Protein AF-A0A9D3Z3B0-F1 (afdb_monomer)

Radius of gyration: 26.68 Å; Cα contacts (8 Å, |Δi|>4): 18; chains: 1; bounding box: 43×42×72 Å

Structure (mmCIF, N/CA/C/O backbone):
data_AF-A0A9D3Z3B0-F1
#
_entry.id   AF-A0A9D3Z3B0-F1
#
loop_
_atom_site.group_PDB
_atom_site.id
_atom_site.type_symbol
_atom_site.label_atom_id
_atom_site.label_alt_id
_atom_site.label_comp_id
_atom_site.label_asym_id
_atom_site.label_entity_id
_atom_site.label_seq_id
_atom_site.pdbx_PDB_ins_code
_atom_site.Cartn_x
_atom_site.Cartn_y
_atom_site.Cartn_z
_atom_site.occupancy
_atom_site.B_iso_or_equiv
_atom_site.auth_seq_id
_atom_site.auth_comp_id
_atom_site.auth_asym_id
_atom_site.auth_atom_id
_atom_site.pdbx_PDB_model_num
ATOM 1 N N . MET A 1 1 ? 7.782 -16.688 -6.526 1.00 63.69 1 MET A N 1
ATOM 2 C CA . MET A 1 1 ? 6.580 -17.424 -6.064 1.00 63.69 1 MET A CA 1
ATOM 3 C C . MET A 1 1 ? 5.333 -16.553 -5.941 1.00 63.69 1 MET A C 1
ATOM 5 O O . MET A 1 1 ? 4.273 -17.053 -6.276 1.00 63.69 1 MET A O 1
ATOM 9 N N . ARG A 1 2 ? 5.419 -15.284 -5.497 1.00 77.56 2 ARG A N 1
ATOM 10 C CA . ARG A 1 2 ? 4.235 -14.417 -5.318 1.00 77.56 2 ARG A CA 1
ATOM 11 C C . ARG A 1 2 ? 3.511 -14.049 -6.628 1.00 77.56 2 ARG A C 1
ATOM 13 O O . ARG A 1 2 ? 2.295 -14.098 -6.642 1.00 77.56 2 ARG A O 1
ATOM 20 N N . GLN A 1 3 ? 4.231 -13.736 -7.712 1.00 83.38 3 GLN A N 1
ATOM 21 C CA . GLN A 1 3 ? 3.647 -13.488 -9.048 1.00 83.38 3 GLN A CA 1
ATOM 22 C C . GLN A 1 3 ? 3.936 -14.628 -10.040 1.00 83.38 3 GLN A C 1
ATOM 24 O O . GLN A 1 3 ? 4.307 -14.383 -11.181 1.00 83.38 3 GLN A O 1
ATOM 29 N N . LYS A 1 4 ? 3.857 -15.891 -9.602 1.00 82.19 4 LYS A N 1
ATOM 30 C CA . LYS A 1 4 ? 4.212 -17.045 -10.456 1.00 82.19 4 LYS A CA 1
ATOM 31 C C . LYS A 1 4 ? 3.325 -17.178 -11.707 1.00 82.19 4 LYS A C 1
ATOM 33 O O . LYS A 1 4 ? 3.770 -17.757 -12.689 1.00 82.19 4 LYS A O 1
ATOM 38 N N . ASP A 1 5 ? 2.112 -16.631 -11.651 1.00 88.69 5 ASP A N 1
ATOM 39 C CA . ASP A 1 5 ? 1.097 -16.766 -12.698 1.00 88.69 5 ASP A CA 1
ATOM 40 C C . ASP A 1 5 ? 1.201 -15.666 -13.778 1.00 88.69 5 ASP A C 1
ATOM 42 O O . ASP A 1 5 ? 0.565 -15.777 -14.820 1.00 88.69 5 ASP A O 1
ATOM 46 N N . ASP A 1 6 ? 2.035 -14.634 -13.571 1.00 91.00 6 ASP A N 1
ATOM 47 C CA . ASP A 1 6 ? 2.303 -13.580 -14.561 1.00 91.00 6 ASP A CA 1
ATOM 48 C C . ASP A 1 6 ? 3.810 -13.293 -14.665 1.00 91.00 6 ASP A C 1
ATOM 50 O O . ASP A 1 6 ? 4.401 -12.503 -13.914 1.00 91.00 6 ASP A O 1
ATOM 54 N N . LEU A 1 7 ? 4.441 -13.964 -15.633 1.00 90.12 7 LEU A N 1
ATOM 55 C CA . LEU 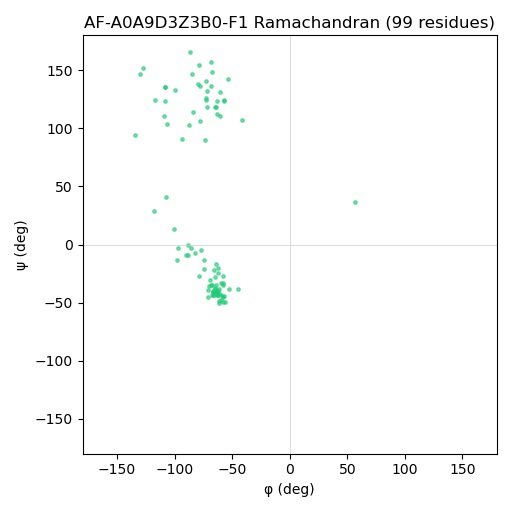A 1 7 ? 5.867 -13.828 -15.915 1.00 90.12 7 LEU A CA 1
ATOM 56 C C . LEU A 1 7 ? 6.235 -12.403 -16.351 1.00 90.12 7 LEU A C 1
ATOM 58 O O . LEU A 1 7 ? 7.284 -11.892 -15.951 1.00 90.12 7 LEU A O 1
ATOM 62 N N . GLU A 1 8 ? 5.396 -11.759 -17.160 1.00 89.38 8 GLU A N 1
ATOM 63 C CA . GLU A 1 8 ? 5.686 -10.433 -17.707 1.00 89.38 8 GLU A CA 1
ATOM 64 C C . GLU A 1 8 ? 5.606 -9.362 -16.623 1.00 89.38 8 GLU A C 1
ATOM 66 O O . GLU A 1 8 ? 6.485 -8.499 -16.534 1.00 89.38 8 GLU A O 1
ATOM 71 N N . PHE A 1 9 ? 4.633 -9.472 -15.721 1.00 89.12 9 PHE A N 1
ATOM 72 C CA . PHE A 1 9 ? 4.564 -8.615 -14.546 1.00 89.12 9 PHE A CA 1
ATOM 73 C C . PHE A 1 9 ? 5.742 -8.850 -13.594 1.00 89.12 9 PHE A C 1
ATOM 75 O O . PHE A 1 9 ? 6.348 -7.891 -13.114 1.00 89.12 9 PHE A O 1
ATOM 82 N N . SER A 1 10 ? 6.151 -10.104 -13.370 1.00 91.38 10 SER A N 1
ATOM 83 C CA . SER A 1 10 ? 7.332 -10.396 -12.548 1.00 91.38 10 SER A CA 1
ATOM 84 C C . SER A 1 10 ? 8.615 -9.784 -13.130 1.00 91.38 10 SER A C 1
ATOM 86 O O . SER A 1 10 ? 9.405 -9.189 -12.391 1.00 91.38 10 SER A O 1
ATOM 88 N N . LYS A 1 11 ? 8.815 -9.863 -14.453 1.00 91.50 11 LYS A N 1
ATOM 89 C CA . LYS A 1 11 ? 9.946 -9.215 -15.139 1.00 91.50 11 LYS A CA 1
ATOM 90 C C . LYS A 1 11 ? 9.908 -7.693 -14.994 1.00 91.50 11 LYS A C 1
ATOM 92 O O . LYS A 1 11 ? 10.946 -7.100 -14.704 1.00 91.50 11 LYS A O 1
ATOM 97 N N . LEU A 1 12 ? 8.735 -7.076 -15.153 1.00 92.19 12 LEU A N 1
ATOM 98 C CA . LEU A 1 12 ? 8.541 -5.637 -14.957 1.00 92.19 12 LEU A CA 1
ATOM 99 C C . LEU A 1 12 ? 8.945 -5.213 -13.537 1.00 92.19 12 LEU A C 1
ATOM 101 O O . LEU A 1 12 ? 9.755 -4.303 -13.370 1.00 92.19 12 LEU A O 1
ATOM 105 N N . LEU A 1 13 ? 8.457 -5.915 -12.509 1.00 91.62 13 LEU A N 1
ATOM 106 C CA . LEU A 1 13 ? 8.801 -5.622 -11.112 1.00 91.62 13 LEU A CA 1
ATOM 107 C C . LEU A 1 13 ? 10.301 -5.782 -10.835 1.00 91.62 13 LEU A C 1
ATOM 109 O O . LEU A 1 13 ? 10.892 -4.987 -10.104 1.00 91.62 13 LEU A O 1
ATOM 113 N N . ASN A 1 14 ? 10.936 -6.789 -11.438 1.00 92.81 14 ASN A N 1
ATOM 114 C CA . ASN A 1 14 ? 12.375 -6.990 -11.305 1.00 92.81 14 ASN A CA 1
ATOM 115 C C . ASN A 1 14 ? 13.183 -5.847 -11.930 1.00 92.81 14 ASN A C 1
ATOM 117 O O . ASN A 1 14 ? 14.180 -5.447 -11.331 1.00 92.81 14 ASN A O 1
ATOM 121 N N . ARG A 1 15 ? 12.748 -5.298 -13.074 1.00 94.81 15 ARG A N 1
ATOM 122 C CA . ARG A 1 15 ? 13.374 -4.117 -13.693 1.00 94.81 15 ARG A CA 1
ATOM 123 C C . ARG A 1 15 ? 13.210 -2.865 -12.838 1.00 94.81 15 ARG A C 1
ATOM 125 O O . ARG A 1 15 ? 14.191 -2.156 -12.628 1.00 94.81 15 ARG A O 1
ATOM 132 N N . LEU A 1 16 ? 12.015 -2.633 -12.286 1.00 93.38 16 LEU A N 1
ATOM 133 C CA . LEU A 1 16 ? 11.774 -1.532 -11.344 1.00 93.38 16 LEU A CA 1
ATOM 134 C C . LEU A 1 16 ? 12.708 -1.616 -10.130 1.00 93.38 16 LEU A C 1
ATOM 136 O O . LEU A 1 16 ? 13.320 -0.623 -9.757 1.00 93.38 16 LEU A O 1
ATOM 140 N N . ARG A 1 17 ? 12.886 -2.813 -9.558 1.00 94.56 17 ARG A N 1
ATOM 141 C CA . ARG A 1 17 ? 13.750 -3.038 -8.386 1.00 94.56 17 ARG A CA 1
ATOM 142 C C . ARG A 1 17 ? 15.207 -2.621 -8.605 1.00 94.56 17 ARG A C 1
ATOM 144 O O . ARG A 1 17 ? 15.853 -2.188 -7.657 1.00 94.56 17 ARG A O 1
ATOM 151 N N . VAL A 1 18 ? 15.734 -2.797 -9.818 1.00 96.44 18 VAL A N 1
ATOM 152 C CA . VAL A 1 18 ? 17.131 -2.471 -10.165 1.00 96.44 18 VAL A CA 1
ATOM 153 C C . VAL A 1 18 ? 17.267 -1.137 -10.906 1.00 96.44 18 VAL A C 1
ATOM 155 O O . VAL A 1 18 ? 18.325 -0.862 -11.462 1.00 96.44 18 VAL A O 1
ATOM 158 N N . ASN A 1 19 ? 16.216 -0.308 -10.916 1.00 93.44 19 ASN A N 1
ATOM 159 C CA . ASN A 1 19 ? 16.165 0.984 -11.612 1.00 93.44 19 ASN A CA 1
ATOM 160 C C . ASN A 1 19 ? 16.445 0.896 -13.127 1.00 93.44 19 ASN A C 1
ATOM 162 O O . ASN A 1 19 ? 17.058 1.787 -13.707 1.00 93.44 19 ASN A O 1
ATOM 166 N N . GLN A 1 20 ? 15.985 -0.176 -13.779 1.00 96.19 20 GLN A N 1
ATOM 167 C CA . GLN A 1 20 ? 16.110 -0.401 -15.230 1.00 96.19 20 GLN A CA 1
ATOM 168 C C . GLN A 1 20 ? 14.737 -0.476 -15.918 1.00 96.19 20 GLN A C 1
ATOM 170 O O . GLN A 1 20 ? 14.555 -1.202 -16.896 1.00 96.19 20 GLN A O 1
ATOM 175 N N . ALA A 1 21 ? 13.734 0.208 -15.365 1.00 92.31 21 ALA A N 1
ATOM 176 C CA . ALA A 1 21 ? 12.405 0.249 -15.959 1.00 92.31 21 ALA A CA 1
ATOM 177 C C . ALA A 1 21 ? 12.419 1.036 -17.273 1.00 92.31 21 ALA A C 1
ATOM 179 O O . ALA A 1 21 ? 13.034 2.095 -17.373 1.00 92.31 21 ALA A O 1
ATOM 180 N N . THR A 1 22 ? 11.734 0.495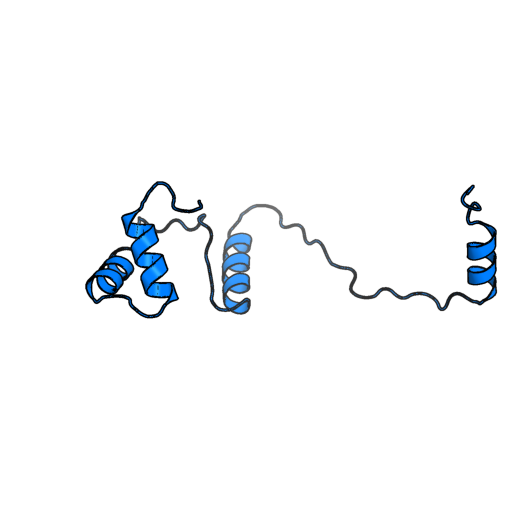 -18.274 1.00 93.56 22 THR A N 1
ATOM 181 C CA . THR A 1 22 ? 11.579 1.129 -19.587 1.00 93.56 22 THR A CA 1
ATOM 182 C C . THR A 1 22 ? 10.384 2.080 -19.602 1.00 93.56 22 THR A C 1
ATOM 184 O O . THR A 1 22 ? 9.495 1.989 -18.753 1.00 93.56 22 THR A O 1
ATOM 187 N N . ASP A 1 23 ? 10.290 2.940 -20.617 1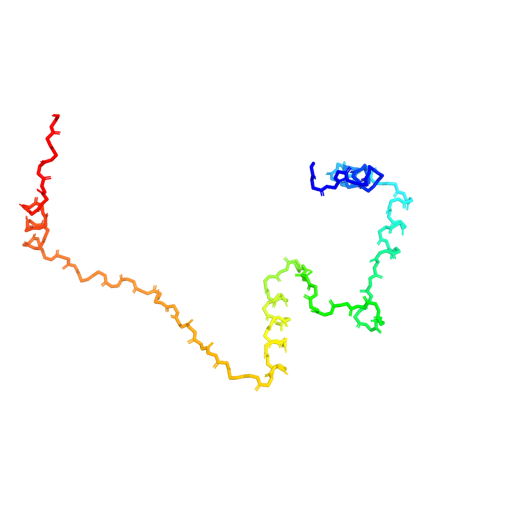.00 93.69 23 ASP A N 1
ATOM 188 C CA . ASP A 1 23 ? 9.119 3.810 -20.800 1.00 93.69 23 ASP A CA 1
ATOM 189 C C . ASP A 1 23 ? 7.812 3.012 -20.932 1.00 93.69 23 ASP A C 1
ATOM 191 O O . ASP A 1 23 ? 6.763 3.435 -20.444 1.00 93.69 23 ASP A O 1
ATOM 195 N N . VAL A 1 24 ? 7.880 1.815 -21.526 1.00 91.81 24 VAL A N 1
ATOM 196 C CA . VAL A 1 24 ? 6.741 0.891 -21.641 1.00 91.81 24 VAL A CA 1
ATOM 197 C C . VAL A 1 24 ? 6.310 0.371 -20.269 1.00 91.81 24 VAL A C 1
ATOM 199 O O . VAL A 1 24 ? 5.113 0.291 -19.992 1.00 91.81 24 VAL A O 1
ATOM 202 N N . A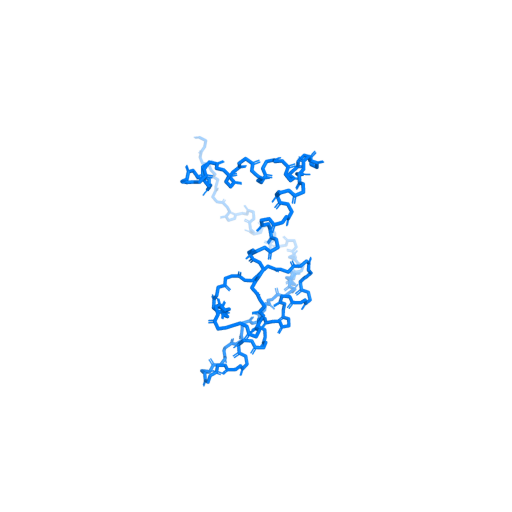SP A 1 25 ? 7.263 0.059 -19.386 1.00 91.69 25 ASP A N 1
ATOM 203 C CA . ASP A 1 25 ? 6.968 -0.371 -18.015 1.00 91.69 25 ASP A CA 1
ATOM 204 C C . ASP A 1 25 ? 6.263 0.740 -17.231 1.00 91.69 25 ASP A C 1
ATOM 206 O O . ASP A 1 25 ? 5.261 0.493 -16.556 1.00 91.69 25 ASP A O 1
ATOM 210 N N . MET A 1 26 ? 6.749 1.978 -17.370 1.00 91.75 26 MET A N 1
ATOM 211 C CA . MET A 1 26 ? 6.160 3.148 -16.720 1.00 91.75 26 MET A CA 1
ATOM 212 C C . MET A 1 26 ? 4.763 3.460 -17.267 1.00 91.75 26 MET A C 1
ATOM 214 O O . MET A 1 26 ? 3.852 3.755 -16.492 1.00 91.75 26 MET A O 1
ATOM 218 N N . ALA A 1 27 ? 4.561 3.352 -18.584 1.00 92.12 27 ALA A N 1
ATOM 219 C CA . ALA A 1 27 ? 3.248 3.508 -19.205 1.00 92.12 27 ALA A CA 1
ATOM 220 C C . ALA A 1 27 ? 2.261 2.442 -18.709 1.00 92.12 27 ALA A C 1
ATOM 222 O O . ALA A 1 27 ? 1.130 2.768 -18.353 1.00 92.12 27 ALA A O 1
ATOM 223 N N . ARG A 1 28 ? 2.701 1.181 -18.604 1.00 89.31 28 ARG A N 1
ATOM 224 C CA . ARG A 1 28 ? 1.882 0.091 -18.060 1.00 89.31 28 ARG A CA 1
ATOM 225 C C . ARG A 1 28 ? 1.512 0.330 -16.598 1.00 89.31 28 ARG A C 1
ATOM 227 O O . ARG A 1 28 ? 0.367 0.096 -16.234 1.00 89.31 28 ARG A O 1
ATOM 234 N N . GLY A 1 29 ? 2.436 0.846 -15.786 1.00 86.50 29 GLY A N 1
ATOM 235 C CA . GLY A 1 29 ? 2.149 1.243 -14.406 1.00 86.50 29 GLY A CA 1
ATOM 236 C C . GLY A 1 29 ? 1.048 2.304 -14.312 1.00 86.50 29 GLY A C 1
ATOM 237 O O . GLY A 1 29 ? 0.121 2.147 -13.524 1.00 86.50 29 GLY A O 1
ATOM 238 N N . LYS A 1 30 ? 1.097 3.333 -15.168 1.00 88.00 30 LYS A N 1
ATOM 239 C CA . LYS A 1 30 ? 0.070 4.390 -15.223 1.00 88.00 30 LYS A CA 1
ATOM 240 C C . LYS A 1 30 ? -1.306 3.868 -15.642 1.00 88.00 30 LYS A C 1
ATOM 242 O O . LYS A 1 30 ? -2.312 4.333 -15.127 1.00 88.00 30 LYS A O 1
ATOM 247 N N . LEU A 1 31 ? -1.370 2.881 -16.537 1.00 87.75 31 LEU A N 1
ATOM 248 C CA . LEU A 1 31 ? -2.641 2.247 -16.921 1.00 87.75 31 LEU A CA 1
ATOM 249 C C . LEU A 1 31 ? -3.301 1.477 -15.768 1.00 87.75 31 LEU A C 1
ATOM 251 O O . LEU A 1 31 ? -4.506 1.243 -15.802 1.00 87.75 31 LEU A O 1
ATOM 255 N N . CYS A 1 32 ? -2.524 1.076 -14.762 1.00 85.62 32 CYS A N 1
ATOM 256 C CA . CYS A 1 32 ? -3.030 0.413 -13.564 1.00 85.62 32 CYS A CA 1
ATOM 257 C C . CYS A 1 32 ? -3.446 1.399 -12.461 1.00 85.62 32 CYS A C 1
ATOM 259 O O . CYS A 1 32 ? -3.869 0.959 -11.393 1.00 85.62 32 CYS A O 1
ATOM 261 N N . GLU A 1 33 ? -3.316 2.709 -12.679 1.00 88.31 33 GLU A N 1
ATOM 262 C CA . GLU A 1 33 ? -3.738 3.714 -11.711 1.00 88.31 33 GLU A CA 1
ATOM 263 C C . GLU A 1 33 ? -5.269 3.783 -11.655 1.00 88.31 33 GLU A C 1
ATOM 265 O O . GLU A 1 33 ? -5.941 4.097 -12.638 1.00 88.31 33 GLU A O 1
ATOM 270 N N . ILE A 1 34 ? -5.831 3.485 -10.484 1.00 90.00 34 ILE A N 1
ATOM 271 C CA . ILE A 1 34 ? -7.269 3.570 -10.237 1.00 90.00 34 ILE A CA 1
ATOM 272 C C . ILE A 1 34 ? -7.515 4.757 -9.311 1.00 90.00 34 ILE A C 1
ATOM 274 O O . ILE A 1 34 ? -7.159 4.728 -8.134 1.00 90.00 34 ILE A O 1
ATOM 278 N N . SER A 1 35 ? -8.141 5.805 -9.848 1.00 89.19 35 SER A N 1
ATOM 279 C CA . SER A 1 35 ? -8.559 6.970 -9.062 1.00 89.19 35 SER A CA 1
ATOM 280 C C . SER A 1 35 ? -9.680 6.611 -8.085 1.00 89.19 35 SER A C 1
ATOM 282 O O . SER A 1 35 ? -10.558 5.822 -8.419 1.00 89.19 35 SER A O 1
ATOM 284 N N . VAL A 1 36 ? -9.720 7.277 -6.929 1.00 87.69 36 VAL A N 1
ATOM 285 C CA . VAL A 1 36 ? -10.775 7.136 -5.905 1.00 87.69 36 VAL A CA 1
ATOM 286 C C . VAL A 1 36 ? -12.176 7.450 -6.450 1.00 87.69 36 VAL A C 1
ATOM 288 O O . VAL A 1 36 ? -13.169 6.927 -5.953 1.00 87.69 36 VAL A O 1
ATOM 291 N N . SER A 1 37 ? -12.277 8.291 -7.483 1.00 90.81 37 SER A N 1
ATOM 292 C CA . SER A 1 37 ? -13.549 8.604 -8.151 1.00 90.81 37 SER A CA 1
ATOM 293 C C . SER A 1 37 ? -13.981 7.561 -9.189 1.00 90.81 37 SER A C 1
ATOM 295 O O . SER A 1 37 ? -15.077 7.666 -9.738 1.00 90.81 37 SER A O 1
ATOM 297 N N . SER A 1 38 ? -13.132 6.575 -9.491 1.00 91.06 38 SER A N 1
ATOM 298 C CA . SER A 1 38 ? -13.420 5.538 -10.478 1.00 91.06 38 SER A CA 1
ATOM 299 C C . SER A 1 38 ? -14.454 4.543 -9.944 1.00 91.06 38 SER A C 1
ATOM 301 O O . SER A 1 38 ? -14.339 4.111 -8.797 1.00 91.06 38 SER A O 1
ATOM 303 N N . PRO A 1 39 ? -15.403 4.067 -10.771 1.00 89.44 39 PRO A N 1
ATOM 304 C CA . PRO A 1 39 ? -16.282 2.960 -10.388 1.00 89.44 39 PRO A CA 1
ATOM 305 C C . PRO A 1 39 ? -15.521 1.643 -10.154 1.00 89.44 39 PRO A C 1
ATOM 307 O O . PRO A 1 39 ? -16.064 0.724 -9.552 1.00 89.44 39 PRO A O 1
ATOM 310 N N . LEU A 1 40 ? -14.273 1.544 -10.628 1.00 89.88 40 LEU A N 1
ATOM 311 C CA . LEU A 1 40 ? -13.394 0.390 -10.413 1.00 89.88 40 LEU A CA 1
ATOM 312 C C . LEU A 1 40 ? -12.610 0.471 -9.093 1.00 89.88 40 LEU A C 1
ATOM 314 O O . LEU A 1 40 ? -11.852 -0.444 -8.779 1.00 89.88 40 LEU A O 1
ATOM 318 N N . TYR A 1 41 ? -12.748 1.564 -8.338 1.00 91.94 41 TYR A N 1
ATOM 319 C CA . TYR A 1 41 ? -12.059 1.738 -7.068 1.00 91.94 41 TYR A CA 1
ATOM 320 C C . TYR A 1 41 ? -12.747 0.945 -5.956 1.00 91.94 41 TYR A C 1
ATOM 322 O O . TYR A 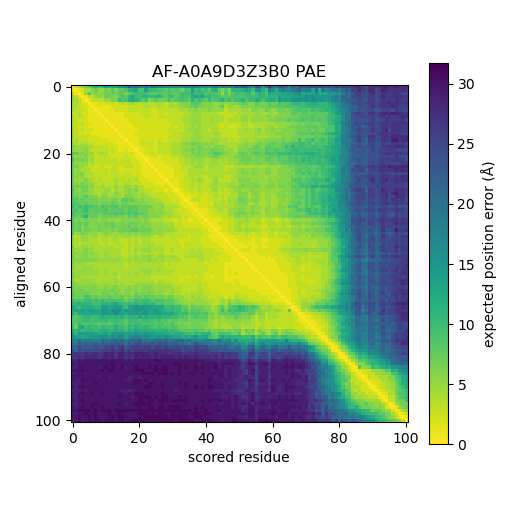1 41 ? -13.813 1.318 -5.462 1.00 91.94 41 TYR A O 1
ATOM 330 N N . ASP A 1 42 ? -12.118 -0.152 -5.538 1.00 91.94 42 ASP A N 1
ATOM 331 C CA . ASP A 1 42 ? -12.590 -0.945 -4.409 1.00 91.94 42 ASP A CA 1
ATOM 332 C C . ASP A 1 42 ? -12.026 -0.418 -3.085 1.00 91.94 42 ASP A C 1
ATOM 334 O O . ASP A 1 42 ? -10.890 -0.695 -2.697 1.00 91.94 42 ASP A O 1
ATOM 338 N N . ILE A 1 43 ? -12.872 0.296 -2.344 1.00 90.88 43 ILE A N 1
ATOM 339 C CA . ILE A 1 43 ? -12.540 0.841 -1.024 1.00 90.88 43 ILE A CA 1
ATOM 340 C C . ILE A 1 43 ? -12.209 -0.239 0.022 1.00 90.88 43 ILE A C 1
ATOM 342 O O . ILE A 1 43 ? -11.564 0.063 1.026 1.00 90.88 43 ILE A O 1
ATOM 346 N N . ASN A 1 44 ? -12.636 -1.490 -0.185 1.00 89.62 44 ASN A N 1
ATOM 347 C CA . ASN A 1 44 ? -12.399 -2.586 0.757 1.00 89.62 44 ASN A CA 1
ATOM 348 C C . ASN A 1 44 ? -11.094 -3.344 0.488 1.00 89.62 44 ASN A C 1
ATOM 350 O O . ASN A 1 44 ? -10.690 -4.168 1.312 1.00 89.62 44 ASN A O 1
ATOM 354 N N . SER A 1 45 ? -10.424 -3.070 -0.632 1.00 91.19 45 SER A N 1
ATOM 355 C CA . SER A 1 45 ? -9.115 -3.641 -0.925 1.00 91.19 45 SER A CA 1
ATOM 356 C C . SER A 1 45 ? -8.032 -3.089 0.021 1.00 91.19 45 SER A C 1
ATOM 358 O O . SER A 1 45 ? -8.187 -2.006 0.591 1.00 91.19 45 SER A O 1
ATOM 360 N N . PRO A 1 46 ? -6.911 -3.803 0.229 1.00 92.69 46 PRO A N 1
ATOM 361 C CA . PRO A 1 46 ? -5.800 -3.281 1.019 1.00 92.69 46 PRO A CA 1
ATOM 362 C C . PRO A 1 46 ? -5.190 -2.029 0.378 1.00 92.69 46 PRO A C 1
ATOM 364 O O . PRO A 1 46 ? -4.725 -2.068 -0.759 1.00 92.69 46 PRO A O 1
ATOM 367 N N . HIS A 1 47 ? -5.153 -0.933 1.135 1.00 93.94 47 HIS A N 1
ATOM 368 C CA . HIS A 1 47 ? -4.544 0.327 0.714 1.00 93.94 47 HIS A CA 1
ATOM 369 C C . HIS A 1 47 ? -3.147 0.470 1.317 1.00 93.94 47 HIS A C 1
ATOM 371 O O . HIS A 1 47 ? -2.953 0.245 2.513 1.00 93.94 47 HIS A O 1
ATOM 377 N N . LEU A 1 48 ? -2.174 0.849 0.487 1.00 94.38 48 LEU A N 1
ATOM 378 C CA . LEU A 1 48 ? -0.793 1.085 0.900 1.00 94.38 48 LEU A CA 1
ATOM 379 C C . LEU A 1 48 ? -0.494 2.582 0.872 1.00 94.38 48 LEU A C 1
ATOM 381 O O . LEU A 1 48 ? -0.824 3.270 -0.090 1.00 94.38 48 LEU A O 1
ATOM 385 N N . PHE A 1 49 ? 0.161 3.065 1.923 1.00 95.94 49 PHE A N 1
ATOM 386 C CA . PHE A 1 49 ? 0.533 4.466 2.091 1.00 95.94 49 PHE A CA 1
ATOM 387 C C . PHE A 1 49 ? 2.025 4.569 2.396 1.00 95.94 49 PHE A C 1
ATOM 389 O O . PHE A 1 49 ? 2.603 3.658 2.987 1.00 95.94 49 PHE A O 1
ATOM 396 N N . ALA A 1 50 ? 2.637 5.691 2.019 1.00 95.56 50 ALA A N 1
ATOM 397 C CA . ALA A 1 50 ? 4.037 5.964 2.341 1.00 95.56 50 ALA A CA 1
ATOM 398 C C . ALA A 1 50 ? 4.253 6.219 3.844 1.00 95.56 50 ALA A C 1
ATOM 400 O O . ALA A 1 50 ? 5.310 5.893 4.377 1.00 95.56 50 ALA A O 1
ATOM 401 N N . GLU A 1 51 ? 3.249 6.775 4.530 1.00 97.25 51 GLU A N 1
ATOM 402 C CA . GLU A 1 51 ? 3.340 7.155 5.939 1.00 97.25 51 GLU A CA 1
ATOM 403 C C . GLU A 1 51 ? 2.161 6.623 6.755 1.00 97.25 51 GLU A C 1
ATOM 405 O O . GLU A 1 51 ? 1.011 6.597 6.299 1.00 97.25 51 GLU A O 1
ATOM 410 N N . ASN A 1 52 ? 2.443 6.289 8.017 1.00 96.38 52 ASN A N 1
ATOM 411 C CA . ASN A 1 52 ? 1.438 5.818 8.970 1.00 96.38 52 ASN A CA 1
ATOM 412 C C . ASN A 1 52 ? 0.331 6.849 9.201 1.00 96.38 52 ASN A C 1
ATOM 414 O O . ASN A 1 52 ? -0.814 6.467 9.413 1.00 96.38 52 ASN A O 1
ATOM 418 N N . PHE A 1 53 ? 0.648 8.145 9.140 1.00 97.00 53 PHE A N 1
ATOM 419 C CA . PHE A 1 53 ? -0.334 9.213 9.316 1.00 97.00 53 PHE A CA 1
ATOM 420 C C . PHE A 1 53 ? -1.506 9.085 8.327 1.00 97.00 53 PHE A C 1
ATOM 422 O O . PHE A 1 53 ? -2.667 9.069 8.744 1.00 97.00 53 PHE A O 1
ATOM 429 N N . PHE A 1 54 ? -1.214 8.904 7.033 1.00 96.50 54 PHE A N 1
ATOM 430 C CA . PHE A 1 54 ? -2.241 8.728 6.001 1.00 96.50 54 PHE A CA 1
ATOM 431 C C . PHE A 1 54 ? -3.015 7.421 6.175 1.00 96.50 54 PHE A C 1
ATOM 433 O O . PHE A 1 54 ? -4.240 7.415 6.061 1.00 96.50 54 PHE A O 1
ATOM 440 N N . MET A 1 55 ? -2.320 6.335 6.523 1.00 96.00 55 MET A N 1
ATOM 441 C CA . MET A 1 55 ? -2.953 5.049 6.817 1.00 96.00 55 MET A CA 1
ATOM 442 C C . MET A 1 55 ? -3.941 5.157 7.988 1.00 96.00 55 MET A C 1
ATOM 444 O O . MET A 1 55 ? -5.069 4.677 7.884 1.00 96.00 55 MET A O 1
ATOM 448 N N . HIS A 1 56 ? -3.544 5.788 9.097 1.00 96.75 56 HIS A N 1
ATOM 449 C CA . HIS A 1 56 ? -4.414 5.986 10.258 1.00 96.75 56 HIS A CA 1
ATOM 450 C C . HIS A 1 56 ? -5.633 6.830 9.894 1.00 96.75 56 HIS A C 1
ATOM 452 O O . HIS A 1 56 ? -6.755 6.406 10.153 1.00 96.75 56 HIS A O 1
ATOM 458 N N . SER A 1 57 ? -5.428 7.960 9.212 1.00 96.38 57 SER A N 1
ATOM 459 C CA . SER A 1 57 ? -6.520 8.831 8.768 1.00 96.38 57 SER A CA 1
ATOM 460 C C . SER A 1 57 ? -7.521 8.098 7.864 1.00 96.38 57 SER A C 1
ATOM 462 O O . SER A 1 57 ? -8.734 8.184 8.078 1.00 96.38 57 SER A O 1
ATOM 464 N N . PHE A 1 58 ? -7.028 7.319 6.896 1.00 95.38 58 PHE A N 1
ATOM 465 C CA . PHE A 1 58 ? -7.867 6.510 6.015 1.00 95.38 58 PHE A CA 1
ATOM 466 C C . PHE A 1 58 ? -8.666 5.462 6.802 1.00 95.38 58 PHE A C 1
ATOM 468 O O . PHE A 1 58 ? -9.890 5.396 6.681 1.00 95.38 58 PHE A O 1
ATOM 475 N N . ASN A 1 59 ? -8.001 4.692 7.666 1.00 94.50 59 ASN A N 1
ATOM 476 C CA . ASN A 1 59 ? -8.643 3.640 8.454 1.00 94.50 59 ASN A CA 1
ATOM 477 C C . ASN A 1 59 ? -9.673 4.196 9.449 1.00 94.50 59 ASN A C 1
ATOM 479 O O . ASN A 1 59 ? -10.770 3.648 9.563 1.00 94.50 59 ASN A O 1
ATOM 483 N N . ASP A 1 60 ? -9.373 5.304 10.126 1.00 94.00 60 ASP A N 1
ATOM 484 C CA . ASP A 1 60 ? -10.309 5.959 11.045 1.00 94.00 60 ASP A CA 1
ATOM 485 C C . ASP A 1 60 ? -11.539 6.504 10.303 1.00 94.00 60 ASP A C 1
ATOM 487 O O . ASP A 1 60 ? -12.672 6.377 10.786 1.00 94.00 60 ASP A O 1
ATOM 491 N N . SER A 1 61 ? -11.353 7.039 9.091 1.00 93.19 61 SER A N 1
ATOM 492 C CA . SER A 1 61 ? -12.455 7.450 8.211 1.00 93.19 61 SER A CA 1
ATOM 493 C C . SER A 1 61 ? -13.331 6.262 7.802 1.00 93.19 61 SER A C 1
ATOM 495 O O . SER A 1 61 ? -14.559 6.354 7.831 1.00 93.19 61 SER A O 1
ATOM 497 N N . LEU A 1 62 ? -12.733 5.110 7.482 1.00 92.25 62 LEU A N 1
ATOM 498 C CA . LEU A 1 62 ? -13.490 3.901 7.145 1.00 92.25 62 LEU A CA 1
ATOM 499 C C . LEU A 1 62 ? -14.269 3.348 8.338 1.00 92.25 62 LEU A C 1
ATOM 501 O O . LEU A 1 62 ? -15.429 2.966 8.187 1.00 92.25 62 LEU A O 1
ATOM 505 N N . ILE A 1 63 ? -13.650 3.305 9.518 1.00 91.38 63 ILE A N 1
ATOM 506 C CA . ILE A 1 63 ? -14.278 2.788 10.738 1.00 91.38 63 ILE A CA 1
ATOM 507 C C . ILE A 1 63 ? -15.424 3.702 11.180 1.00 91.38 63 ILE A C 1
ATOM 509 O O . ILE A 1 63 ? -16.489 3.201 11.530 1.00 91.38 63 ILE A O 1
ATOM 513 N N . SER A 1 64 ? -15.237 5.025 11.141 1.00 90.12 64 SER A N 1
ATOM 514 C CA . SER A 1 64 ? -16.257 5.994 11.575 1.00 90.12 64 SER A CA 1
ATOM 515 C C . SER A 1 64 ? -17.518 5.992 10.708 1.00 90.12 64 SER A C 1
ATOM 517 O O . SER A 1 64 ? -18.603 6.268 11.212 1.00 90.12 64 SER A O 1
ATOM 519 N N . LYS A 1 65 ? -17.405 5.626 9.425 1.00 90.12 65 LYS A N 1
ATOM 520 C CA . LYS A 1 65 ? -18.553 5.468 8.517 1.00 90.12 65 LYS A CA 1
ATOM 521 C C . LYS A 1 65 ? -19.375 4.203 8.779 1.00 90.12 65 LYS A C 1
ATOM 523 O O . LYS A 1 65 ? -20.476 4.077 8.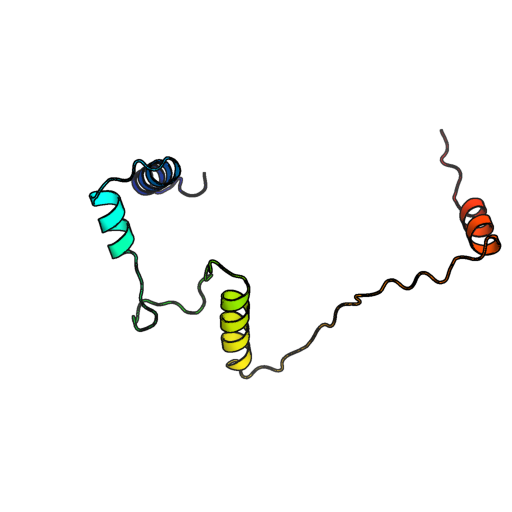244 1.00 90.12 65 LYS A O 1
ATOM 528 N N . ARG A 1 66 ? -18.869 3.244 9.564 1.00 88.75 66 ARG A N 1
ATOM 529 C CA . ARG A 1 66 ? -19.621 2.025 9.885 1.00 88.75 66 ARG A CA 1
ATOM 530 C C . ARG A 1 66 ? -20.660 2.316 10.962 1.00 88.75 66 ARG A C 1
ATOM 532 O O . ARG A 1 66 ? -20.366 2.928 11.978 1.00 88.75 66 ARG A O 1
ATOM 539 N N . GLN A 1 67 ? -21.868 1.794 10.770 1.00 88.31 67 GLN A N 1
ATOM 540 C CA . GLN A 1 67 ? -22.987 1.964 11.708 1.00 88.31 67 GLN A CA 1
ATOM 541 C C . GLN A 1 67 ? -22.888 1.068 12.958 1.00 88.31 67 GLN A C 1
ATOM 543 O O . GLN A 1 67 ? -23.727 1.133 13.851 1.00 88.31 67 GLN A O 1
ATOM 548 N N . GLN A 1 68 ? -21.886 0.191 13.021 1.00 90.69 68 GLN A N 1
ATOM 549 C CA . GLN A 1 68 ? -21.721 -0.780 14.100 1.00 90.69 68 GLN A CA 1
ATOM 550 C C . GLN A 1 68 ? -21.113 -0.137 15.353 1.00 90.69 68 GLN A C 1
ATOM 552 O O . GLN A 1 68 ? -20.363 0.836 15.281 1.00 90.69 68 GLN A O 1
ATOM 557 N N . LYS A 1 69 ? -21.386 -0.726 16.523 1.00 89.56 69 LYS A N 1
ATOM 558 C CA . LYS A 1 69 ? -20.807 -0.269 17.790 1.00 89.56 69 LYS A CA 1
ATOM 559 C C . LYS A 1 69 ? -19.286 -0.463 17.786 1.00 89.56 69 LYS A C 1
ATOM 561 O O . LYS A 1 69 ? -18.800 -1.591 17.733 1.00 89.56 69 LYS A O 1
ATOM 566 N N . LYS A 1 70 ? -18.539 0.638 17.906 1.00 89.69 70 LYS A N 1
ATOM 567 C CA . LYS A 1 70 ? -17.081 0.623 18.079 1.00 89.69 70 LYS A CA 1
ATOM 568 C C . LYS A 1 70 ? -16.719 0.143 19.487 1.00 89.69 70 LYS A C 1
ATOM 570 O O . LYS A 1 70 ? -17.259 0.637 20.475 1.00 89.69 70 LYS A O 1
ATOM 575 N N . VAL A 1 71 ? -15.775 -0.790 19.572 1.00 92.44 71 VAL A N 1
ATOM 576 C CA . VAL A 1 71 ? -15.133 -1.210 20.825 1.00 92.44 71 VAL A CA 1
ATOM 577 C C . VAL A 1 71 ? -13.700 -0.686 20.818 1.00 92.44 71 VAL A C 1
ATOM 579 O O . VAL A 1 71 ? -13.019 -0.770 19.798 1.00 92.44 71 VAL A O 1
ATOM 582 N N . ILE A 1 72 ? -13.254 -0.117 21.938 1.00 90.44 72 ILE A N 1
ATOM 583 C CA . ILE A 1 72 ? -11.899 0.422 22.101 1.00 90.44 72 ILE A CA 1
ATOM 584 C C . ILE A 1 72 ? -11.132 -0.509 23.036 1.00 90.44 72 ILE A C 1
ATOM 586 O O . ILE A 1 72 ? -11.574 -0.760 24.155 1.00 90.44 72 ILE A O 1
ATOM 590 N N . ILE A 1 73 ? -9.991 -1.015 22.569 1.00 91.94 73 ILE A N 1
ATOM 591 C CA . ILE A 1 73 ? -9.073 -1.840 23.357 1.00 91.94 73 ILE A CA 1
ATOM 592 C C . ILE A 1 73 ? -7.860 -0.971 23.685 1.00 91.94 73 ILE A C 1
ATOM 594 O O . ILE A 1 73 ? -7.031 -0.702 22.817 1.00 91.94 73 ILE A O 1
ATOM 598 N N . SER A 1 74 ? -7.784 -0.494 24.924 1.00 89.31 74 SER A N 1
ATOM 599 C CA . SER A 1 74 ? -6.664 0.324 25.397 1.00 89.31 74 SER A CA 1
ATOM 600 C C . SER A 1 74 ? -5.461 -0.554 25.739 1.00 89.31 74 SER A C 1
ATOM 602 O O . SER A 1 74 ? -5.617 -1.608 26.356 1.00 89.31 74 SER A O 1
ATOM 604 N N . SER A 1 75 ? -4.257 -0.119 25.370 1.00 85.88 75 SER A N 1
ATOM 605 C CA . SER A 1 75 ? -3.017 -0.795 25.755 1.00 85.88 75 SER A CA 1
ATOM 606 C C . SER A 1 75 ? -2.538 -0.343 27.136 1.00 85.88 75 SER A C 1
ATOM 608 O O . SER A 1 75 ? -2.691 0.817 27.522 1.00 85.88 75 SER A O 1
ATOM 610 N N . PHE A 1 76 ? -1.915 -1.259 27.881 1.00 83.94 76 PHE A N 1
ATOM 611 C CA . PHE A 1 76 ? -1.145 -0.912 29.072 1.00 83.94 76 PHE A CA 1
ATOM 612 C C . PHE A 1 76 ? 0.262 -0.504 28.635 1.00 83.94 76 PHE A C 1
ATOM 614 O O . PHE A 1 76 ? 1.005 -1.316 28.089 1.00 83.94 76 PHE A O 1
ATOM 621 N N . THR A 1 77 ? 0.619 0.762 28.834 1.00 73.94 77 THR A N 1
ATOM 622 C CA . THR A 1 77 ? 1.903 1.324 28.382 1.00 73.94 77 THR A CA 1
ATOM 623 C C . THR A 1 77 ? 2.966 1.365 29.476 1.00 73.94 77 THR A C 1
ATOM 625 O O . THR A 1 77 ? 4.142 1.551 29.173 1.00 73.94 77 THR A O 1
ATOM 628 N N . SER A 1 78 ? 2.585 1.159 30.739 1.00 71.56 78 SER A N 1
ATOM 629 C CA . SER A 1 78 ? 3.514 1.065 31.860 1.00 71.56 78 SER A CA 1
ATOM 630 C C . SER A 1 78 ? 3.452 -0.315 32.506 1.00 71.56 78 SER A C 1
ATOM 632 O O . SER A 1 78 ? 2.408 -0.777 32.964 1.00 71.56 78 SER A O 1
ATOM 634 N N . VAL A 1 79 ? 4.610 -0.971 32.580 1.00 61.47 79 VAL A N 1
ATOM 635 C CA . VAL A 1 79 ? 4.835 -2.060 33.530 1.00 61.47 79 VAL A CA 1
ATOM 636 C C . VAL A 1 79 ? 5.467 -1.415 34.752 1.00 61.47 79 VAL A C 1
ATOM 638 O O . VAL A 1 79 ? 6.683 -1.240 34.827 1.00 61.47 79 VAL A O 1
ATOM 641 N N . VAL A 1 80 ? 4.639 -0.988 35.704 1.00 61.22 80 VAL A N 1
ATOM 642 C CA . VAL A 1 80 ? 5.150 -0.605 37.020 1.00 61.22 80 VAL A CA 1
ATOM 643 C C . VAL A 1 80 ? 5.516 -1.907 37.717 1.00 61.22 80 VAL A C 1
ATOM 645 O O . VAL A 1 80 ? 4.673 -2.515 38.366 1.00 61.22 80 VAL A O 1
ATOM 648 N N . PHE A 1 81 ? 6.757 -2.373 37.561 1.00 48.97 81 PHE A N 1
ATOM 649 C CA . PHE A 1 81 ? 7.298 -3.338 38.510 1.00 48.97 81 PHE A CA 1
ATOM 650 C C . PHE A 1 81 ? 7.349 -2.605 39.854 1.00 48.97 81 PHE A C 1
ATOM 652 O O . PHE A 1 81 ? 8.132 -1.657 39.987 1.00 48.97 81 PHE A O 1
ATOM 659 N N . PRO A 1 82 ? 6.542 -2.984 40.865 1.00 55.81 82 PRO A N 1
ATOM 660 C CA . PRO A 1 82 ? 6.887 -2.576 42.214 1.00 55.81 82 PRO A CA 1
ATOM 661 C C . PRO A 1 82 ? 8.288 -3.140 42.425 1.00 55.81 82 PRO A C 1
ATOM 663 O O . PRO A 1 82 ? 8.471 -4.335 42.185 1.00 55.81 82 PRO A O 1
ATOM 666 N N . LYS A 1 83 ? 9.277 -2.299 42.776 1.00 54.84 83 LYS A N 1
ATOM 667 C CA . LYS A 1 83 ? 10.626 -2.760 43.141 1.00 54.84 83 LYS A CA 1
ATOM 668 C C . LYS A 1 83 ? 10.436 -3.993 44.013 1.00 54.84 83 LYS A C 1
ATOM 670 O O . LYS A 1 83 ? 9.923 -3.863 45.123 1.00 54.84 83 LYS A O 1
ATOM 675 N N . LEU A 1 84 ? 10.730 -5.177 43.475 1.00 52.28 84 LEU A N 1
ATOM 676 C CA . LEU A 1 84 ? 10.613 -6.401 44.242 1.00 52.28 84 LEU A CA 1
ATOM 677 C C . LEU A 1 84 ? 11.581 -6.188 45.406 1.00 52.28 84 LEU A C 1
ATOM 679 O O . LEU A 1 84 ? 12.787 -6.066 45.189 1.00 52.28 84 LEU A O 1
ATOM 683 N N . THR A 1 85 ? 11.062 -6.026 46.621 1.00 61.09 85 THR A N 1
ATOM 684 C CA . THR A 1 85 ? 11.901 -6.060 47.816 1.00 61.09 85 THR A CA 1
ATOM 685 C C . THR A 1 85 ? 12.696 -7.362 47.765 1.00 61.09 85 THR A C 1
ATOM 687 O O . THR A 1 85 ? 12.168 -8.366 47.278 1.00 61.09 85 THR A O 1
ATOM 690 N N . ARG A 1 86 ? 13.971 -7.347 48.188 1.00 57.97 86 ARG A N 1
ATOM 691 C CA . ARG A 1 86 ? 14.869 -8.521 48.099 1.00 57.97 86 ARG A CA 1
ATOM 692 C C . ARG A 1 86 ? 14.180 -9.808 48.557 1.00 57.97 86 ARG A C 1
ATOM 694 O O . ARG A 1 86 ? 14.280 -10.819 47.876 1.00 57.97 86 ARG A O 1
ATOM 701 N N . ASP A 1 87 ? 13.358 -9.715 49.596 1.00 58.25 87 ASP A N 1
ATOM 702 C CA . ASP A 1 87 ? 12.554 -10.806 50.152 1.00 58.25 87 ASP A CA 1
ATOM 703 C C . ASP A 1 87 ? 11.674 -11.532 49.114 1.00 58.25 87 ASP A C 1
ATOM 705 O O . ASP A 1 87 ? 11.527 -12.753 49.145 1.00 58.25 87 ASP A O 1
ATOM 709 N N . ARG A 1 88 ? 11.091 -10.801 48.153 1.00 57.72 88 ARG A N 1
ATOM 710 C CA . ARG A 1 88 ? 10.282 -11.388 47.072 1.00 57.72 88 ARG A CA 1
ATOM 711 C C . ARG A 1 88 ? 11.138 -12.000 45.964 1.00 57.72 88 ARG A C 1
ATOM 713 O O . ARG A 1 88 ? 10.671 -12.931 45.315 1.00 57.72 88 ARG A O 1
ATOM 720 N N . GLN A 1 89 ? 12.363 -11.511 45.753 1.00 59.75 89 GLN A N 1
ATOM 721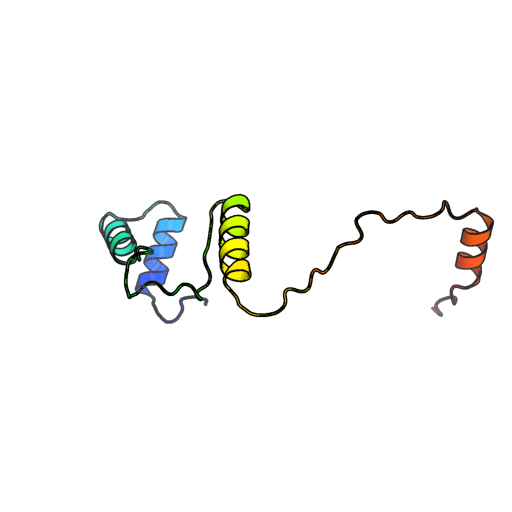 C CA . GLN A 1 89 ? 13.313 -12.134 44.820 1.00 59.75 89 GLN A CA 1
ATOM 722 C C . GLN A 1 89 ? 13.822 -13.456 45.399 1.00 59.75 89 GLN A C 1
ATOM 724 O O . GLN A 1 89 ? 13.813 -14.470 44.711 1.00 59.75 89 GLN A O 1
ATOM 729 N N . GLU A 1 90 ? 14.178 -13.470 46.684 1.00 62.47 90 GLU A N 1
ATOM 730 C CA . GLU A 1 90 ? 14.663 -14.666 47.377 1.00 62.47 90 GLU A CA 1
ATOM 731 C C . GLU A 1 90 ? 13.597 -15.767 47.452 1.00 62.47 90 GLU A C 1
ATOM 733 O O . GLU A 1 90 ? 13.907 -16.935 47.218 1.00 62.47 90 GLU A O 1
ATOM 738 N N . ASN A 1 91 ? 12.329 -15.412 47.691 1.00 63.91 91 ASN A N 1
ATOM 739 C CA . ASN A 1 91 ? 11.238 -16.389 47.652 1.00 63.91 91 ASN A CA 1
ATOM 740 C C . ASN A 1 91 ? 10.963 -16.932 46.245 1.00 63.91 91 ASN A C 1
ATOM 742 O O . ASN A 1 91 ? 10.642 -18.108 46.125 1.00 63.91 91 ASN A O 1
ATOM 746 N N . ALA A 1 92 ? 11.117 -16.121 45.193 1.00 59.72 92 ALA A N 1
ATOM 747 C CA . ALA A 1 92 ? 10.948 -16.588 43.816 1.00 59.72 92 ALA A CA 1
ATOM 748 C C . ALA A 1 92 ? 12.061 -17.560 43.390 1.00 59.72 92 ALA A C 1
ATOM 750 O O . ALA A 1 92 ? 11.790 -18.510 42.669 1.00 59.72 92 ALA A O 1
ATOM 751 N N . ILE A 1 93 ? 13.296 -17.363 43.864 1.00 62.66 93 ILE A N 1
ATOM 752 C CA . ILE A 1 93 ? 14.418 -18.280 43.596 1.00 62.66 93 ILE A CA 1
ATOM 753 C C . ILE A 1 93 ? 14.225 -19.616 44.331 1.00 62.66 93 ILE A C 1
ATOM 755 O O . ILE A 1 93 ? 14.562 -20.666 43.796 1.00 62.66 93 ILE A O 1
ATOM 759 N N . ARG A 1 94 ? 13.646 -19.598 45.539 1.00 61.03 94 ARG A N 1
ATOM 760 C CA . ARG A 1 94 ? 13.398 -20.808 46.345 1.00 61.03 94 ARG A CA 1
ATOM 761 C C . ARG A 1 94 ? 12.246 -21.680 45.845 1.00 61.03 94 ARG A C 1
ATOM 763 O O . ARG A 1 94 ? 12.183 -22.845 46.226 1.00 61.03 94 ARG A O 1
ATOM 770 N N . THR A 1 95 ? 11.323 -21.136 45.054 1.00 64.25 95 THR A N 1
ATOM 771 C CA . THR A 1 95 ? 10.150 -21.869 44.548 1.00 64.25 95 THR A CA 1
ATOM 772 C C . THR A 1 95 ? 10.330 -22.427 43.139 1.00 64.25 95 THR A C 1
ATOM 774 O O . THR A 1 95 ? 9.434 -23.121 42.656 1.00 64.25 95 THR A O 1
ATOM 777 N N . LEU A 1 96 ? 11.461 -22.160 42.477 1.00 62.62 96 LEU A N 1
ATOM 778 C CA . LEU A 1 96 ? 11.761 -22.776 41.188 1.00 62.62 96 LEU A CA 1
ATOM 779 C C . LEU A 1 96 ? 12.113 -24.258 41.400 1.00 62.62 96 LEU A C 1
ATOM 781 O O . LEU A 1 96 ? 12.987 -24.559 42.216 1.0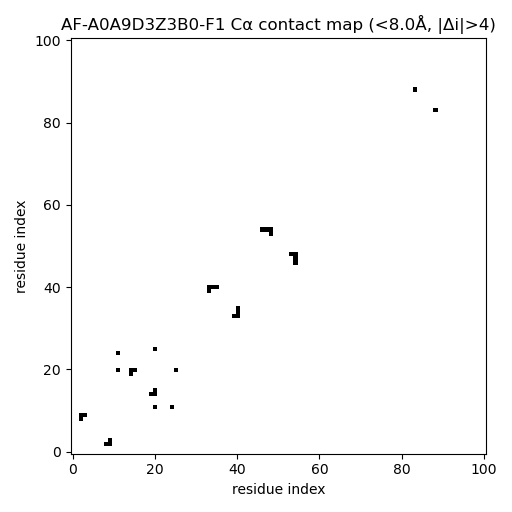0 62.62 96 LEU A O 1
ATOM 785 N N . PRO A 1 97 ? 11.446 -25.197 40.703 1.00 62.75 97 PRO A N 1
ATOM 786 C CA . PRO A 1 97 ? 11.848 -26.595 40.724 1.00 62.75 97 PRO A CA 1
ATOM 787 C C . PRO A 1 97 ? 13.272 -26.708 40.174 1.00 62.75 97 PRO A C 1
ATOM 789 O O . PRO A 1 97 ? 13.562 -26.153 39.115 1.00 62.75 97 PRO A O 1
ATOM 792 N N . ASN A 1 98 ? 14.154 -27.415 40.883 1.00 63.31 98 ASN A N 1
ATOM 793 C CA . ASN A 1 98 ? 15.458 -27.767 40.329 1.00 63.31 98 ASN A CA 1
ATOM 794 C C . ASN A 1 98 ? 15.227 -28.684 39.124 1.00 63.31 98 ASN A C 1
ATOM 796 O O . ASN A 1 98 ? 14.664 -29.769 39.292 1.00 63.31 98 ASN A O 1
ATOM 800 N N . ASP A 1 99 ? 15.647 -28.241 37.939 1.00 51.16 99 ASP A N 1
ATOM 801 C CA . ASP A 1 99 ? 15.658 -29.079 36.742 1.00 51.16 99 ASP A CA 1
ATOM 802 C C . ASP A 1 99 ? 16.504 -30.333 37.030 1.00 51.16 99 ASP A C 1
ATOM 804 O O . ASP A 1 99 ? 17.659 -30.205 37.457 1.00 51.16 99 ASP A O 1
ATOM 808 N N . PRO A 1 100 ? 15.953 -31.549 36.869 1.00 55.91 100 PRO A N 1
ATOM 809 C CA . PRO A 1 100 ? 16.744 -32.758 36.982 1.00 55.91 100 PRO A CA 1
ATOM 810 C C . PRO A 1 100 ? 17.630 -32.866 35.734 1.00 55.91 100 PRO A C 1
ATOM 812 O O . PRO A 1 100 ? 17.126 -32.818 34.613 1.00 55.91 100 PRO A O 1
ATOM 815 N N . ASN A 1 101 ? 18.945 -32.970 35.958 1.00 46.88 101 ASN A N 1
ATOM 816 C CA . ASN A 1 101 ? 19.959 -33.228 34.925 1.00 46.88 101 ASN A CA 1
ATOM 817 C C . ASN A 1 101 ? 19.633 -34.456 34.067 1.00 46.88 101 ASN A C 1
ATOM 819 O O . ASN A 1 101 ? 19.180 -35.469 34.652 1.00 46.88 101 ASN A O 1
#

Secondary structure (DSSP, 8-state):
-TTTT-HHHHHHHHHHHTT---HHHHHHHHHT---TTSTT--TTSPP--SSHHHHHHHHHHHHHT--SPP---------------HHHHHHHHHTSPPPP-

Organism: Dreissena polymorpha (NCBI:txid45954)

Solvent-accessible surface area (backbone atoms only — not comparable to full-atom values): 6829 Å² total; per-residue (Å²): 119,93,55,69,90,39,63,67,58,45,52,49,53,55,26,50,75,71,74,62,59,48,73,67,52,54,51,54,54,58,72,68,64,72,50,87,88,39,93,85,45,63,86,87,54,92,81,88,64,98,45,68,69,60,47,49,54,52,51,51,54,57,57,69,72,46,91,65,88,85,81,86,85,83,80,85,88,71,84,81,70,70,80,72,52,66,69,58,53,56,52,56,64,70,69,55,78,80,80,82,131

Foldseek 3Di:
DVPPVDPPVVVLVVCVVVVNHDPVSVVVVVVPDDDPPHPPDDLPDDDDDPDVVVVVVSVVVVVVPDPDDDDDDDDDPDDPPPPCDVVNVVVVVVPDDDDDD

Sequence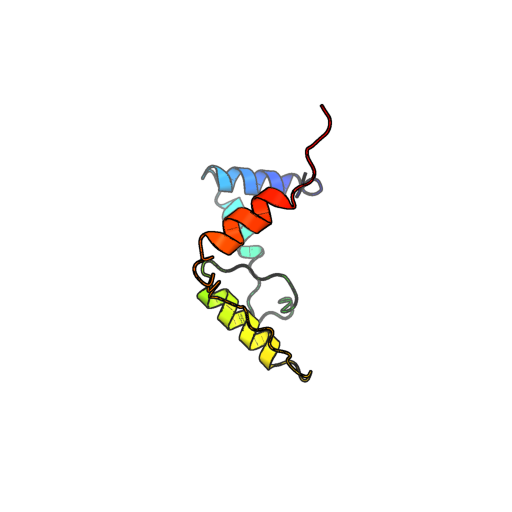 (101 aa):
MRQKDDLEFSKLLNRLRVNQATDVDMARGKLCEISVSSPLYDINSPHLFAENFFMHSFNDSLISKRQQKKVIISSFTSVVFPKLTRDRQENAIRTLPNDPN

Mean predicted aligned error: 12.66 Å

pLDDT: mean 83.19, std 14.43, range [46.88, 97.25]